Protein AF-A0ABD5DW91-F1 (afdb_monomer)

Foldseek 3Di:
DVQVVCCVVVNDPRPDDVLNVLQVVQVVVQVVVCVVPVDHGDRPDDPVSVVVVD

Secondary structure (DSSP, 8-state):
-HHHHHHHTTSS--SS-HHHHHHHHHHHHHHHHHHHHSS-------HHHHHHT-

Solvent-accessible surface area (backbone atoms only — not comparable to full-atom values): 3316 Å² total; per-residue (Å²): 111,68,61,58,55,37,22,76,68,66,75,43,72,63,90,72,51,70,64,60,57,51,51,53,49,24,49,54,54,28,49,52,55,18,70,75,67,76,46,94,59,75,65,80,65,55,72,67,54,53,61,74,74,106

pLDDT: mean 94.67, std 3.69, range [78.19, 98.31]

Structure (mmCIF, N/CA/C/O backbone):
data_AF-A0ABD5DW91-F1
#
_entry.id   AF-A0ABD5DW91-F1
#
loop_
_atom_site.group_PDB
_atom_site.id
_atom_site.type_symbol
_atom_site.label_atom_id
_atom_site.label_alt_id
_atom_site.label_comp_id
_atom_site.label_asym_id
_atom_site.label_entity_id
_atom_site.label_seq_id
_atom_site.pdbx_PDB_ins_code
_atom_site.Cartn_x
_atom_site.Cartn_y
_atom_site.Cartn_z
_atom_site.occupancy
_atom_site.B_iso_or_equiv
_atom_site.auth_seq_id
_atom_site.auth_comp_id
_atom_site.auth_asym_id
_atom_site.auth_atom_id
_atom_site.pdbx_PDB_model_num
ATOM 1 N N . TYR A 1 1 ? 17.807 9.201 -6.542 1.00 81.38 1 TYR A N 1
ATOM 2 C CA . TYR A 1 1 ? 17.340 9.761 -7.832 1.00 81.38 1 TYR A CA 1
ATOM 3 C C . TYR A 1 1 ? 17.853 9.005 -9.066 1.00 81.38 1 TYR A C 1
ATOM 5 O O . TYR A 1 1 ? 17.120 8.926 -10.040 1.00 81.38 1 TYR A O 1
ATOM 13 N N . MET A 1 2 ? 19.062 8.418 -9.058 1.00 95.19 2 MET A N 1
ATOM 14 C CA . MET A 1 2 ? 19.608 7.693 -10.227 1.00 95.19 2 MET A CA 1
ATOM 15 C C . MET A 1 2 ? 18.686 6.590 -10.771 1.00 95.19 2 MET A C 1
ATOM 17 O O . MET A 1 2 ? 18.454 6.548 -11.971 1.00 95.19 2 MET A O 1
ATOM 21 N N . LEU A 1 3 ? 18.082 5.785 -9.894 1.00 95.25 3 LEU A N 1
ATOM 22 C CA . LEU A 1 3 ? 17.170 4.708 -10.298 1.00 95.25 3 LEU A CA 1
ATOM 23 C C . LEU A 1 3 ? 15.933 5.224 -11.049 1.00 95.25 3 LEU A C 1
ATOM 25 O O . LEU A 1 3 ? 15.521 4.643 -12.042 1.00 95.25 3 LEU A O 1
ATOM 29 N N . ILE A 1 4 ? 15.381 6.363 -10.628 1.00 94.94 4 ILE A N 1
ATOM 30 C CA . ILE A 1 4 ? 14.239 6.981 -11.313 1.00 94.94 4 ILE A CA 1
ATOM 31 C C . ILE A 1 4 ? 14.653 7.476 -12.701 1.00 94.94 4 ILE A C 1
ATOM 33 O O . ILE A 1 4 ? 13.948 7.233 -13.672 1.00 94.94 4 ILE A O 1
ATOM 37 N N . ARG A 1 5 ? 15.823 8.116 -12.828 1.00 96.19 5 ARG A N 1
ATOM 38 C CA . ARG A 1 5 ? 16.365 8.531 -14.133 1.00 96.19 5 ARG A CA 1
ATOM 39 C C . ARG A 1 5 ? 16.532 7.338 -15.075 1.00 96.19 5 ARG A C 1
ATOM 41 O O . ARG A 1 5 ? 16.166 7.440 -16.242 1.00 96.19 5 ARG A O 1
ATOM 48 N N . ASP A 1 6 ? 17.112 6.251 -14.587 1.00 96.88 6 ASP A N 1
ATOM 49 C CA . ASP A 1 6 ? 17.410 5.076 -15.407 1.00 96.88 6 ASP A CA 1
ATOM 50 C C . ASP A 1 6 ? 16.106 4.355 -15.805 1.00 96.88 6 ASP A C 1
ATOM 52 O O . ASP A 1 6 ? 15.967 3.928 -16.951 1.00 96.88 6 ASP A O 1
ATOM 56 N N . ALA A 1 7 ? 15.095 4.351 -14.924 1.00 96.19 7 ALA A N 1
ATOM 57 C CA . ALA A 1 7 ? 13.747 3.877 -15.236 1.00 96.19 7 ALA A CA 1
ATOM 58 C C . ALA A 1 7 ? 13.041 4.738 -16.295 1.00 96.19 7 ALA A C 1
ATOM 60 O O . ALA A 1 7 ? 12.471 4.210 -17.246 1.00 96.19 7 ALA A O 1
ATOM 61 N N . LEU A 1 8 ? 13.142 6.069 -16.198 1.00 95.81 8 LEU A N 1
ATOM 62 C CA . LEU A 1 8 ? 12.592 6.992 -17.202 1.00 95.81 8 LEU A CA 1
ATOM 63 C C . LEU A 1 8 ? 13.260 6.839 -18.574 1.00 95.81 8 LEU A C 1
ATOM 65 O O . LEU A 1 8 ? 12.641 7.111 -19.598 1.00 95.81 8 LEU A O 1
ATOM 69 N N . LYS A 1 9 ? 14.520 6.395 -18.605 1.00 97.06 9 LYS A N 1
ATOM 70 C CA . LYS A 1 9 ? 15.243 6.055 -19.838 1.00 97.06 9 LYS A CA 1
ATOM 71 C C . LYS A 1 9 ? 14.948 4.637 -20.344 1.00 97.06 9 LYS A C 1
ATOM 73 O O . LYS A 1 9 ? 15.537 4.237 -21.344 1.00 97.06 9 LYS A O 1
ATOM 78 N N . GLY A 1 10 ? 14.095 3.873 -19.657 1.00 95.88 10 GLY A N 1
ATOM 79 C CA . GLY A 1 10 ? 13.771 2.483 -19.989 1.00 95.88 10 GLY A CA 1
ATOM 80 C C . GLY A 1 10 ? 14.919 1.496 -19.761 1.00 95.88 10 GLY A C 1
ATOM 81 O O . GLY A 1 10 ? 14.877 0.383 -20.272 1.00 95.88 10 GLY A O 1
ATOM 82 N N . GLN A 1 11 ? 15.962 1.895 -19.029 1.00 97.56 11 GLN A N 1
ATOM 83 C CA . GLN A 1 11 ? 17.136 1.052 -18.776 1.00 97.56 11 GLN A CA 1
ATOM 84 C C . GLN A 1 11 ? 16.866 0.017 -17.685 1.00 97.56 11 GLN A C 1
ATOM 86 O O . GLN A 1 11 ? 17.451 -1.062 -17.693 1.00 97.56 11 GLN A O 1
ATOM 91 N N . ILE A 1 12 ? 15.987 0.361 -16.746 1.00 96.81 12 ILE A N 1
ATOM 92 C CA . ILE A 1 12 ? 15.524 -0.512 -15.672 1.00 96.81 12 ILE A CA 1
ATOM 93 C C . ILE A 1 12 ? 14.012 -0.355 -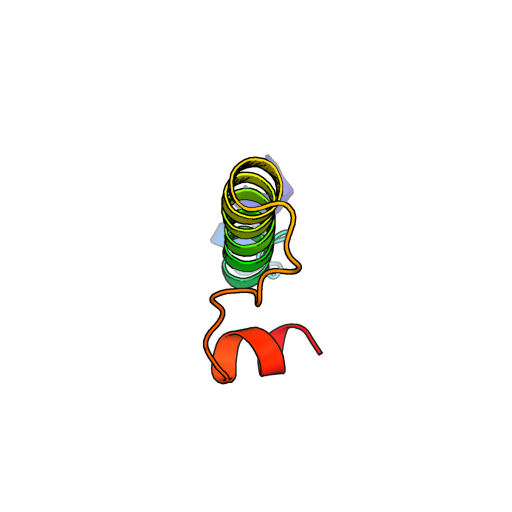15.495 1.00 96.81 12 ILE A C 1
ATOM 95 O O . ILE A 1 12 ? 13.422 0.622 -15.957 1.00 96.81 12 ILE A O 1
ATOM 99 N N . ALA A 1 13 ? 13.381 -1.302 -14.802 1.00 94.62 13 ALA A N 1
ATOM 100 C CA . ALA A 1 13 ? 12.016 -1.118 -14.320 1.00 94.62 13 ALA A CA 1
ATOM 101 C C . ALA A 1 13 ? 11.966 -0.033 -13.231 1.00 94.62 13 ALA A C 1
ATOM 103 O O . ALA A 1 13 ? 12.982 0.292 -12.610 1.00 94.62 13 ALA A O 1
ATOM 104 N N . ASN A 1 14 ? 10.777 0.522 -12.980 1.00 93.69 14 ASN A N 1
ATOM 105 C CA . ASN A 1 14 ? 10.592 1.441 -11.861 1.00 93.69 14 ASN A CA 1
ATOM 106 C C . ASN A 1 14 ? 10.993 0.729 -10.552 1.00 93.69 14 ASN A C 1
ATOM 108 O O . ASN A 1 14 ? 10.433 -0.331 -10.274 1.00 93.69 14 ASN A O 1
ATOM 112 N N . PRO A 1 15 ? 11.936 1.280 -9.760 1.00 93.62 15 PRO A N 1
ATOM 113 C CA . PRO A 1 15 ? 12.394 0.653 -8.520 1.00 93.62 15 PRO A CA 1
ATOM 114 C C . PRO A 1 15 ? 11.283 0.433 -7.488 1.00 93.62 15 PRO A C 1
ATOM 116 O O . PRO A 1 15 ? 11.454 -0.417 -6.624 1.00 93.62 15 PRO A O 1
ATOM 119 N N . VAL A 1 16 ? 10.189 1.200 -7.561 1.00 93.75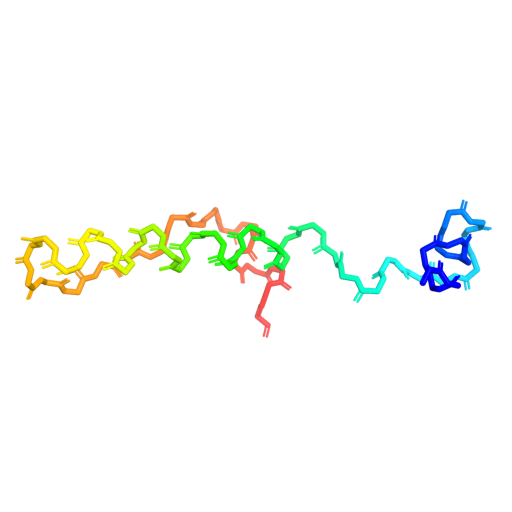 16 VAL A N 1
ATOM 120 C CA . VAL A 1 16 ? 8.970 0.976 -6.774 1.00 93.75 16 VAL A CA 1
ATOM 121 C C . VAL A 1 16 ? 7.771 1.081 -7.719 1.00 93.75 16 VAL A C 1
ATOM 123 O O . VAL A 1 16 ? 7.358 2.194 -8.074 1.00 93.75 16 VAL A O 1
ATOM 126 N N . PRO A 1 17 ? 7.228 -0.050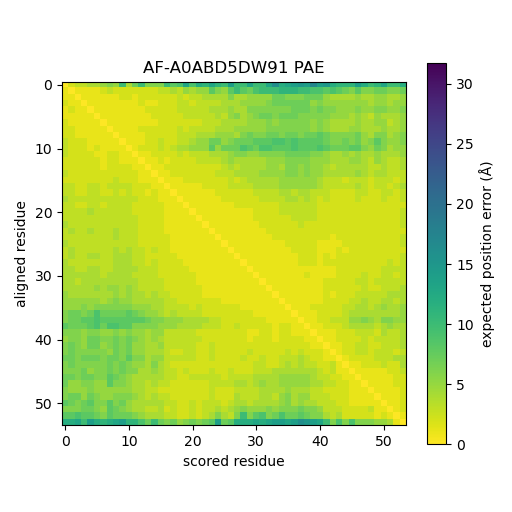 -8.194 1.00 93.06 17 PRO A N 1
ATOM 127 C CA . PRO A 1 17 ? 6.014 -0.080 -8.996 1.00 93.06 17 PRO A CA 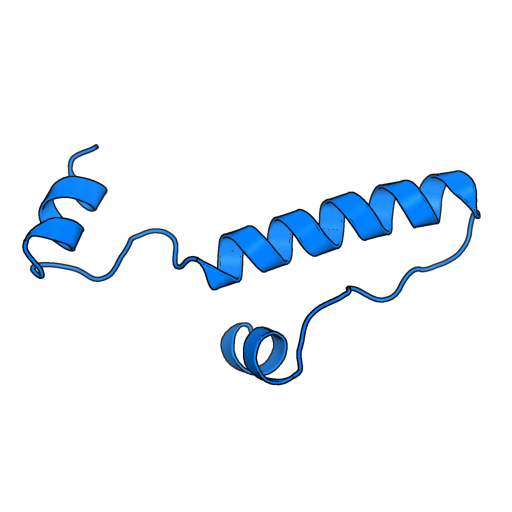1
ATOM 128 C C . PRO A 1 17 ? 4.837 0.631 -8.299 1.00 93.06 17 PRO A C 1
ATOM 130 O O . PRO A 1 17 ? 4.688 0.519 -7.082 1.00 93.06 17 PRO A O 1
ATOM 133 N N . PRO A 1 18 ? 3.945 1.318 -9.041 1.00 93.38 18 PRO A N 1
ATOM 134 C CA . PRO A 1 18 ? 2.811 2.031 -8.443 1.00 93.38 18 PRO A CA 1
ATOM 135 C C . PRO A 1 18 ? 1.903 1.158 -7.563 1.00 93.38 18 PRO A C 1
ATOM 137 O O . PRO A 1 18 ? 1.393 1.636 -6.553 1.00 93.38 18 PRO A O 1
ATOM 140 N N . VAL A 1 19 ? 1.740 -0.123 -7.911 1.00 95.12 19 VAL A N 1
ATOM 141 C CA . VAL A 1 19 ? 0.917 -1.077 -7.150 1.00 95.12 19 VAL A CA 1
ATOM 142 C C . VAL A 1 19 ? 1.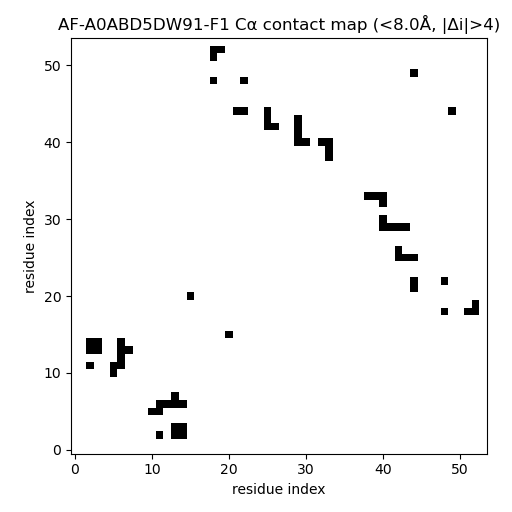418 -1.284 -5.719 1.00 95.12 19 VAL A C 1
ATOM 144 O O . VAL A 1 19 ? 0.615 -1.420 -4.802 1.00 95.12 19 VAL A O 1
ATOM 147 N N . GLU A 1 20 ? 2.732 -1.228 -5.490 1.00 94.81 20 GLU A N 1
ATOM 148 C CA . GLU A 1 20 ? 3.297 -1.354 -4.144 1.00 94.81 20 GLU A CA 1
ATOM 149 C C . GLU A 1 20 ? 2.952 -0.132 -3.285 1.00 94.81 20 GLU A C 1
ATOM 151 O O . GLU A 1 20 ? 2.636 -0.266 -2.104 1.00 94.81 20 GLU A O 1
ATOM 156 N N . ALA A 1 21 ? 2.935 1.066 -3.878 1.00 95.00 21 ALA A N 1
ATOM 157 C CA . ALA A 1 21 ? 2.522 2.279 -3.176 1.00 95.00 21 ALA A CA 1
ATOM 158 C C . ALA A 1 21 ? 1.025 2.257 -2.815 1.00 95.00 21 ALA A C 1
ATOM 160 O O . ALA A 1 21 ? 0.657 2.668 -1.713 1.00 95.00 21 ALA A O 1
ATOM 161 N N . LEU A 1 22 ? 0.172 1.733 -3.705 1.00 94.75 22 LEU A N 1
ATOM 162 C CA . LEU A 1 22 ? -1.257 1.535 -3.431 1.00 94.75 22 LEU A CA 1
ATOM 163 C C . LEU A 1 22 ? -1.478 0.517 -2.308 1.00 94.75 22 LEU A C 1
ATOM 165 O O . LEU A 1 22 ? -2.270 0.772 -1.403 1.00 94.75 22 LEU A O 1
ATOM 169 N N . ALA A 1 23 ? -0.715 -0.580 -2.297 1.00 94.81 23 ALA A N 1
ATOM 170 C CA . ALA A 1 23 ? -0.746 -1.564 -1.217 1.00 94.81 23 ALA A CA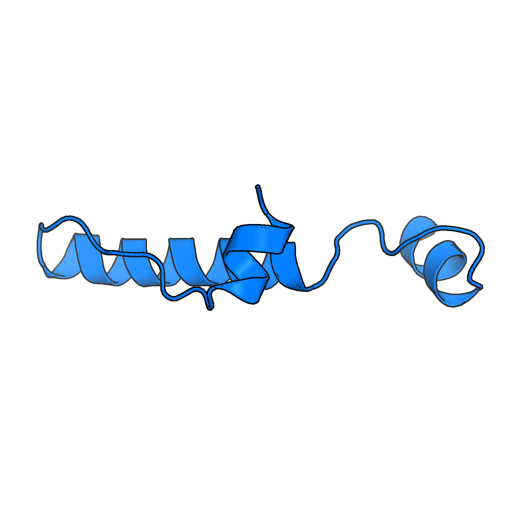 1
ATOM 171 C C . ALA A 1 23 ? -0.447 -0.933 0.149 1.00 94.81 23 ALA A C 1
ATOM 173 O O . ALA A 1 23 ? -1.169 -1.168 1.118 1.00 94.81 23 ALA A O 1
ATOM 174 N N . VAL A 1 24 ? 0.593 -0.096 0.222 1.00 96.88 24 VAL A N 1
ATOM 175 C CA . VAL A 1 24 ? 0.942 0.627 1.452 1.00 96.88 24 VAL A CA 1
ATOM 176 C C . VAL A 1 24 ? -0.189 1.563 1.872 1.00 96.88 24 VAL A C 1
ATOM 178 O O . VAL A 1 24 ? -0.558 1.566 3.047 1.00 96.88 24 VAL A O 1
ATOM 181 N N . MET A 1 25 ? -0.775 2.318 0.938 1.00 96.50 25 MET A N 1
ATOM 182 C CA . MET A 1 25 ? -1.895 3.208 1.251 1.00 96.50 25 MET A CA 1
ATOM 183 C C . MET A 1 25 ? -3.099 2.429 1.802 1.00 96.50 25 MET A C 1
ATOM 185 O O . MET A 1 25 ? -3.624 2.788 2.855 1.00 96.50 25 MET A O 1
ATOM 189 N N . ALA A 1 26 ? -3.467 1.306 1.175 1.00 96.81 26 ALA A N 1
ATOM 190 C CA . ALA A 1 26 ? -4.567 0.456 1.627 1.00 96.81 26 ALA A CA 1
ATOM 191 C C . ALA A 1 26 ? -4.348 -0.080 3.054 1.00 96.81 26 ALA A C 1
ATOM 193 O O . ALA A 1 26 ? -5.292 -0.150 3.845 1.00 96.81 26 ALA A O 1
ATOM 194 N N . VAL A 1 27 ? -3.105 -0.423 3.414 1.00 97.06 27 VAL A N 1
ATOM 195 C CA . VAL A 1 27 ? -2.745 -0.832 4.783 1.00 97.06 27 VAL A CA 1
ATOM 196 C C . VAL A 1 27 ? -2.913 0.320 5.769 1.00 97.06 27 VAL A C 1
ATOM 198 O O . VAL A 1 27 ? -3.490 0.118 6.838 1.00 97.06 27 VAL A O 1
ATOM 201 N N . LEU A 1 28 ? -2.436 1.519 5.430 1.00 98.00 28 LEU A N 1
ATOM 202 C CA . LEU A 1 28 ? -2.549 2.687 6.307 1.00 98.00 28 LEU A CA 1
ATOM 203 C C . LEU A 1 28 ? -4.015 3.047 6.574 1.00 98.00 28 LEU A C 1
ATOM 205 O O . LEU A 1 28 ? -4.397 3.272 7.721 1.00 98.00 28 LEU A O 1
ATOM 209 N N . GLU A 1 29 ? -4.858 3.033 5.547 1.00 97.06 29 GLU A N 1
ATOM 210 C CA . GLU A 1 29 ? -6.288 3.310 5.695 1.00 97.06 29 GLU A CA 1
ATOM 211 C C . GLU A 1 29 ? -7.016 2.232 6.502 1.00 97.06 29 GLU A C 1
ATOM 213 O O . GLU A 1 29 ? -7.829 2.542 7.377 1.00 97.06 29 GLU A O 1
ATOM 218 N N . ALA A 1 30 ? -6.712 0.956 6.247 1.00 97.19 30 ALA A N 1
ATOM 219 C CA . ALA A 1 30 ? -7.266 -0.148 7.022 1.00 97.19 30 ALA A CA 1
ATOM 220 C C . ALA A 1 30 ? -6.835 -0.076 8.494 1.00 97.19 30 ALA A C 1
ATOM 222 O O . ALA A 1 30 ? -7.643 -0.365 9.377 1.00 97.19 30 ALA A O 1
ATOM 223 N N . ALA A 1 31 ? -5.602 0.355 8.774 1.00 97.31 31 ALA A N 1
ATOM 224 C CA . ALA A 1 31 ? -5.114 0.559 10.133 1.00 97.31 31 ALA A CA 1
ATOM 225 C C . ALA A 1 31 ? -5.879 1.678 10.855 1.00 97.31 31 ALA A C 1
ATOM 227 O O . ALA A 1 31 ? -6.270 1.487 12.006 1.00 97.31 31 ALA A O 1
ATOM 228 N N . VAL A 1 32 ? -6.164 2.798 10.178 1.00 98.06 32 VAL A N 1
ATOM 229 C CA . VAL A 1 32 ? -7.004 3.877 10.732 1.00 98.06 32 VAL A CA 1
ATOM 230 C C . VAL A 1 32 ? -8.401 3.350 11.068 1.00 98.06 32 VAL A C 1
ATOM 232 O O . VAL A 1 32 ? -8.832 3.449 12.217 1.00 98.06 32 VAL A O 1
ATOM 235 N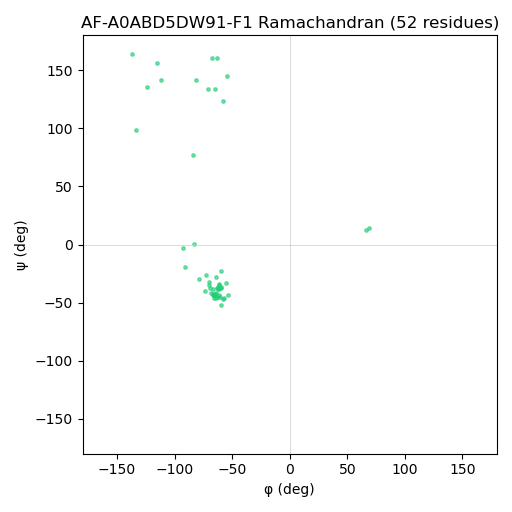 N . ARG A 1 33 ? -9.073 2.685 10.118 1.00 98.00 33 ARG A N 1
ATOM 236 C CA . ARG A 1 33 ? -10.403 2.089 10.353 1.00 98.00 33 ARG A CA 1
ATOM 237 C C . ARG A 1 33 ? -10.388 1.043 11.470 1.00 98.00 33 ARG A C 1
ATOM 239 O O . ARG A 1 33 ? -11.349 0.921 12.229 1.00 98.00 33 ARG A O 1
ATOM 246 N N . SER A 1 34 ? -9.313 0.266 11.582 1.00 98.31 34 SER A N 1
ATOM 247 C CA . SER A 1 34 ? -9.154 -0.741 12.634 1.00 98.31 34 SER A CA 1
ATOM 248 C C . SER A 1 34 ? -8.996 -0.095 14.008 1.00 98.31 34 SER A C 1
ATOM 250 O O . SER A 1 34 ? -9.640 -0.534 14.956 1.00 98.31 34 SER A O 1
ATOM 252 N N . ALA A 1 35 ? -8.218 0.984 14.110 1.00 97.88 35 ALA A N 1
ATOM 253 C CA . ALA A 1 35 ? -8.044 1.725 15.355 1.00 97.88 35 ALA A CA 1
ATOM 254 C C . ALA A 1 35 ? -9.357 2.356 15.847 1.00 97.88 35 ALA A C 1
ATOM 256 O O . ALA A 1 35 ? -9.625 2.349 17.046 1.00 97.88 35 ALA A O 1
ATOM 257 N N . GLU A 1 36 ? -10.192 2.854 14.933 1.00 97.50 36 GLU A N 1
ATOM 258 C CA . GLU A 1 36 ? -11.494 3.446 15.264 1.00 97.50 36 GLU A CA 1
ATOM 259 C C . GLU A 1 36 ? -12.544 2.397 15.658 1.00 97.50 36 GLU A C 1
ATOM 261 O O . GLU A 1 36 ? -13.329 2.614 16.578 1.00 97.50 36 GLU A O 1
ATOM 266 N N . SER A 1 37 ? -12.567 1.256 14.964 1.00 97.25 37 SER A N 1
ATOM 267 C CA . SER A 1 37 ? -13.586 0.214 15.165 1.00 97.25 37 SER A CA 1
ATOM 268 C C . SER A 1 37 ? -13.206 -0.852 16.195 1.00 97.25 37 SER A C 1
ATOM 270 O O . SER A 1 37 ? -14.076 -1.582 16.665 1.00 97.25 37 SER A O 1
ATOM 272 N N . GLY A 1 38 ? -11.917 -1.001 16.510 1.00 97.00 38 GLY A N 1
ATOM 273 C CA . GLY A 1 38 ? -11.389 -2.122 17.292 1.00 97.00 38 GLY A CA 1
ATOM 274 C C . GLY A 1 38 ? -11.495 -3.481 16.585 1.00 97.00 38 GLY A C 1
ATOM 275 O O . GLY A 1 38 ? -11.320 -4.519 17.222 1.00 97.00 38 GLY A O 1
ATOM 276 N N . MET A 1 39 ? -11.803 -3.499 15.285 1.00 96.81 39 MET A N 1
ATOM 277 C CA . MET A 1 39 ? -12.019 -4.714 14.498 1.00 96.81 39 MET A CA 1
ATOM 278 C C . MET A 1 39 ? -10.963 -4.877 13.406 1.00 96.81 39 MET A C 1
ATOM 280 O O . MET A 1 39 ? -10.369 -3.907 12.931 1.00 96.81 39 MET A O 1
ATOM 284 N N . VAL A 1 40 ? -10.756 -6.122 12.973 1.00 96.38 40 VAL A N 1
ATOM 285 C CA . VAL A 1 40 ? -9.930 -6.431 11.799 1.00 96.38 40 VAL A CA 1
ATOM 286 C C . VAL A 1 40 ? -10.586 -5.846 10.549 1.00 96.38 40 VAL A C 1
ATOM 288 O O . VAL A 1 40 ? -11.787 -6.009 10.340 1.00 96.38 40 VAL A O 1
ATOM 291 N N . GLN A 1 41 ? -9.784 -5.189 9.712 1.00 97.44 41 GLN A N 1
ATOM 292 C CA . GLN A 1 41 ? -10.223 -4.572 8.463 1.00 97.44 41 GLN A CA 1
ATOM 293 C C . GLN A 1 41 ? -9.633 -5.316 7.266 1.00 97.44 41 GLN A C 1
ATOM 295 O O . GLN A 1 41 ? -8.478 -5.739 7.293 1.00 97.44 41 GLN A O 1
ATOM 300 N N . THR A 1 42 ? -10.427 -5.462 6.206 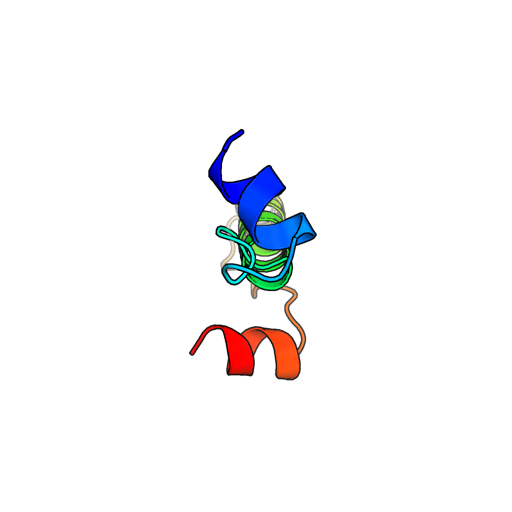1.00 94.69 42 THR A N 1
ATOM 301 C CA . THR A 1 42 ? -9.932 -5.979 4.922 1.00 94.69 42 THR A CA 1
ATOM 302 C C . THR A 1 42 ? -9.263 -4.841 4.153 1.00 94.69 42 THR A C 1
ATOM 304 O O . THR A 1 42 ? -9.728 -3.699 4.206 1.00 94.69 42 THR A O 1
ATOM 307 N N . LEU A 1 43 ? -8.159 -5.146 3.468 1.00 94.56 43 LEU A N 1
ATOM 308 C CA . LEU A 1 43 ? -7.477 -4.178 2.612 1.00 94.56 43 LEU A CA 1
ATOM 309 C C . LEU A 1 43 ? -8.316 -3.905 1.366 1.00 94.56 43 LEU A C 1
ATOM 311 O O . LEU A 1 43 ? -8.789 -4.844 0.727 1.00 94.56 43 LEU A O 1
ATOM 315 N N . ASP A 1 44 ? -8.463 -2.629 1.030 1.00 93.94 44 ASP A N 1
ATOM 316 C CA . ASP A 1 44 ? -9.185 -2.192 -0.162 1.00 93.94 44 ASP A CA 1
ATOM 317 C C . ASP A 1 44 ? -8.249 -2.237 -1.375 1.00 93.94 44 ASP A C 1
ATOM 319 O O . ASP A 1 44 ? -7.654 -1.241 -1.772 1.00 93.94 44 ASP A O 1
ATOM 323 N N . LEU A 1 45 ? -8.025 -3.451 -1.878 1.00 93.12 45 LEU A N 1
ATOM 324 C CA . LEU A 1 45 ? -7.238 -3.725 -3.077 1.00 93.12 45 LEU A CA 1
ATOM 325 C C . LEU A 1 45 ? -8.104 -4.510 -4.057 1.00 93.12 45 LEU A C 1
ATOM 327 O O . LEU A 1 45 ? -8.760 -5.482 -3.670 1.00 93.12 45 LEU A O 1
ATOM 331 N N . SER A 1 46 ? -8.062 -4.129 -5.329 1.00 92.81 46 SER A N 1
ATOM 332 C CA . SER A 1 46 ? -8.667 -4.897 -6.416 1.00 92.81 46 SER A CA 1
ATOM 333 C C . SER A 1 46 ? -8.007 -6.270 -6.561 1.00 92.81 46 SER A C 1
ATOM 335 O O . SER A 1 46 ? -6.878 -6.507 -6.118 1.00 92.81 46 SER A O 1
ATOM 337 N N . ASP A 1 47 ? -8.698 -7.205 -7.212 1.00 92.38 47 ASP A N 1
ATOM 338 C CA . ASP A 1 47 ? -8.140 -8.538 -7.445 1.00 92.38 47 ASP A CA 1
ATOM 339 C C . ASP A 1 47 ? -6.868 -8.509 -8.299 1.00 92.38 47 ASP A C 1
ATOM 341 O O . ASP A 1 47 ? -5.946 -9.277 -8.021 1.00 92.38 47 ASP A O 1
ATOM 345 N N . ASP A 1 48 ? -6.775 -7.589 -9.261 1.00 91.81 48 ASP A N 1
ATOM 346 C CA . ASP A 1 48 ? -5.581 -7.411 -10.093 1.00 91.81 48 ASP A CA 1
ATOM 347 C C . ASP A 1 48 ? -4.386 -6.921 -9.265 1.00 91.81 48 ASP A C 1
ATOM 349 O O . ASP A 1 48 ? -3.278 -7.453 -9.386 1.00 91.81 48 ASP A O 1
ATOM 353 N N . GLU A 1 49 ? -4.603 -5.955 -8.367 1.00 92.56 49 GLU A N 1
ATOM 354 C CA . GLU A 1 49 ? -3.564 -5.455 -7.461 1.00 92.56 49 GLU A CA 1
ATOM 355 C C . GLU A 1 49 ? -3.098 -6.555 -6.508 1.00 92.56 49 GLU A C 1
ATOM 357 O O . GLU A 1 49 ? -1.897 -6.788 -6.371 1.00 92.56 49 GLU A O 1
ATOM 362 N N . ARG A 1 50 ? -4.031 -7.308 -5.911 1.00 90.81 50 ARG A N 1
ATOM 363 C CA . ARG A 1 50 ? -3.674 -8.449 -5.054 1.00 90.81 50 ARG A CA 1
ATOM 364 C C . ARG A 1 50 ? -2.935 -9.540 -5.815 1.00 90.81 50 ARG A C 1
ATOM 366 O O . ARG A 1 50 ? -2.043 -10.159 -5.247 1.00 90.81 50 ARG A O 1
ATOM 373 N N . ASN A 1 51 ? -3.310 -9.812 -7.063 1.00 91.94 51 ASN A N 1
ATOM 374 C CA . ASN A 1 51 ? -2.643 -10.823 -7.876 1.00 91.94 51 ASN A CA 1
ATOM 375 C C . ASN A 1 51 ? -1.228 -10.389 -8.278 1.00 91.94 51 ASN A C 1
ATOM 377 O O . ASN A 1 51 ? -0.341 -11.226 -8.373 1.00 91.94 51 ASN A O 1
ATOM 381 N N . THR A 1 52 ? -1.013 -9.087 -8.464 1.00 91.31 52 THR A N 1
ATOM 382 C CA . THR A 1 52 ? 0.305 -8.516 -8.773 1.00 91.31 52 THR A CA 1
ATOM 383 C C . THR A 1 52 ? 1.248 -8.533 -7.560 1.00 91.31 52 THR A C 1
ATOM 385 O O . THR A 1 52 ? 2.461 -8.570 -7.736 1.00 91.31 52 THR A O 1
ATOM 388 N N . LEU A 1 53 ? 0.704 -8.520 -6.337 1.00 87.00 53 LEU A N 1
ATOM 389 C CA . LEU A 1 53 ? 1.458 -8.528 -5.073 1.00 87.00 53 LEU A CA 1
ATOM 390 C C . LEU A 1 53 ? 1.703 -9.935 -4.488 1.00 87.00 53 LEU A C 1
ATOM 392 O O . LEU A 1 53 ? 2.320 -10.042 -3.427 1.00 87.00 53 LEU A O 1
ATOM 396 N N . ARG A 1 54 ? 1.168 -10.988 -5.117 1.00 78.19 54 ARG A N 1
ATOM 397 C CA . ARG A 1 54 ? 1.327 -12.390 -4.694 1.00 78.19 54 ARG A CA 1
ATOM 398 C C . ARG A 1 54 ? 2.640 -12.990 -5.174 1.00 78.19 54 ARG A C 1
ATOM 400 O O . ARG A 1 54 ? 3.206 -13.774 -4.382 1.00 78.19 54 ARG A O 1
#

Sequence (54 aa):
YMLIRDALKGQIANPVPPVEALAVMAVLEAAVRSAESGMVQTLDLSDDERNTLR

Mean predicted aligned error: 3.38 Å

Organism: Acinetobacter baumannii (NCBI:txid470)

Nearest PDB structures (foldseek):
  3e82-assembly2_D  TM=9.386E-01  e=5.842E-06  Klebsiella pneumoniae subsp. pneumoniae MGH 78578
  3e82-assembly1_A  TM=9.474E-01  e=1.018E-05  Klebsiella pneumoniae subsp. pneumoniae MGH 78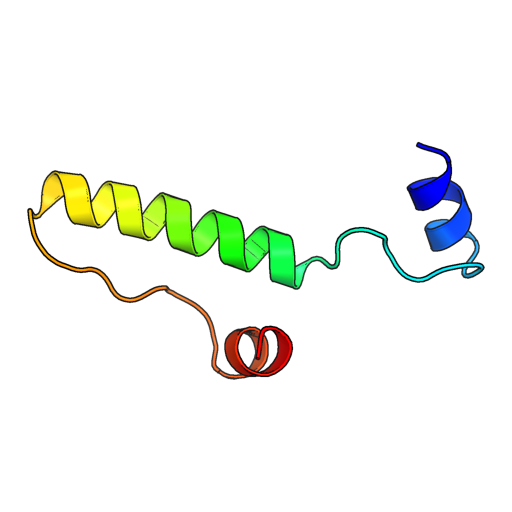578
  3e82-assembly2_E  TM=9.493E-01  e=9.498E-06  Klebsiella pneumoniae subsp. pneumoniae MGH 78578

Radius of gyration: 15.1 Å; Cα contacts (8 Å, |Δi|>4): 34; chains: 1; bounding box: 33×22×37 Å